Protein AF-A0A957LI59-F1 (afdb_monomer_lite)

pLDDT: mean 94.18, std 5.43, range [50.41, 98.75]

Structure (mmCIF, N/CA/C/O backbone):
data_AF-A0A957LI59-F1
#
_entry.id   AF-A0A957LI59-F1
#
loop_
_atom_site.group_PDB
_atom_site.id
_atom_site.type_symbol
_atom_site.label_atom_id
_atom_site.label_alt_id
_atom_site.label_comp_id
_atom_site.label_asym_id
_atom_site.label_entity_id
_atom_site.label_seq_id
_atom_site.pdbx_PDB_ins_code
_atom_site.Cartn_x
_atom_site.Cartn_y
_atom_site.Cartn_z
_atom_site.occupancy
_atom_site.B_iso_or_equiv
_atom_site.auth_seq_id
_atom_site.auth_comp_id
_atom_site.auth_asym_id
_atom_site.auth_atom_id
_atom_site.pdbx_PDB_model_num
ATOM 1 N N . MET A 1 1 ? 2.512 -4.611 26.381 1.00 84.75 1 MET A N 1
ATOM 2 C CA . MET A 1 1 ? 2.234 -3.376 25.621 1.00 84.75 1 MET A CA 1
ATOM 3 C C . MET A 1 1 ? 3.377 -3.164 24.643 1.00 84.75 1 MET A C 1
ATOM 5 O O . MET A 1 1 ? 4.515 -3.406 25.030 1.00 84.75 1 MET A O 1
ATOM 9 N N . MET A 1 2 ? 3.087 -2.815 23.392 1.00 93.75 2 MET A N 1
ATOM 10 C CA . MET A 1 2 ? 4.073 -2.599 22.327 1.00 93.75 2 MET A CA 1
ATOM 11 C C . MET A 1 2 ? 3.921 -1.190 21.761 1.00 93.75 2 MET A C 1
ATOM 13 O O . MET A 1 2 ? 2.800 -0.711 21.600 1.00 93.75 2 MET A O 1
ATOM 17 N N . ASN A 1 3 ? 5.035 -0.535 21.439 1.00 96.69 3 ASN A N 1
ATOM 18 C CA . ASN A 1 3 ? 4.995 0.758 20.762 1.00 96.69 3 ASN A CA 1
ATOM 19 C C . ASN A 1 3 ? 4.643 0.540 19.278 1.00 96.69 3 ASN A C 1
ATOM 21 O O . ASN A 1 3 ? 5.156 -0.399 18.663 1.00 96.69 3 ASN A O 1
ATOM 25 N N . LEU A 1 4 ? 3.787 1.392 18.703 1.00 96.75 4 LEU A N 1
ATOM 26 C CA . LEU A 1 4 ? 3.361 1.314 17.303 1.00 96.75 4 LEU A CA 1
ATOM 27 C C . LEU A 1 4 ? 4.550 1.165 16.339 1.00 96.75 4 LEU A C 1
ATOM 29 O O . LEU A 1 4 ? 4.521 0.310 15.456 1.00 96.75 4 LEU A O 1
ATOM 33 N N . GLU A 1 5 ? 5.638 1.908 16.552 1.00 95.69 5 GLU A N 1
ATOM 34 C CA . GLU A 1 5 ? 6.837 1.869 15.697 1.00 95.69 5 GLU A CA 1
ATOM 35 C C . GLU A 1 5 ? 7.579 0.518 15.707 1.00 95.69 5 GLU A C 1
ATOM 37 O O . GLU A 1 5 ? 8.410 0.246 14.839 1.00 95.69 5 GLU A O 1
ATOM 42 N N . GLN A 1 6 ? 7.293 -0.369 16.658 1.00 96.81 6 GLN A N 1
ATOM 43 C CA . GLN A 1 6 ? 7.896 -1.705 16.712 1.00 96.81 6 GLN A CA 1
ATOM 44 C C . GLN A 1 6 ? 7.110 -2.739 15.900 1.00 96.81 6 GLN A C 1
ATOM 46 O O . GLN A 1 6 ? 7.636 -3.814 15.611 1.00 96.81 6 GLN A O 1
ATOM 51 N N . ILE A 1 7 ? 5.850 -2.443 15.575 1.00 97.44 7 ILE A N 1
ATOM 52 C CA . ILE A 1 7 ? 4.900 -3.419 15.026 1.00 97.44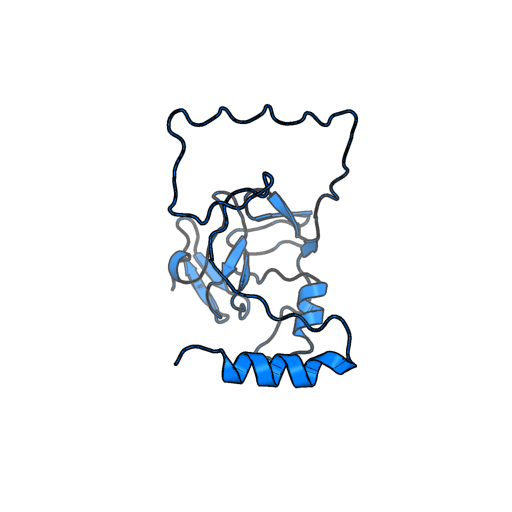 7 ILE A CA 1
ATOM 53 C C . ILE A 1 7 ? 4.188 -2.957 13.757 1.00 97.44 7 ILE A C 1
ATOM 55 O O . ILE A 1 7 ? 3.567 -3.774 13.077 1.00 97.44 7 ILE A O 1
ATOM 59 N N . GLY A 1 8 ? 4.251 -1.664 13.445 1.00 97.38 8 GLY A N 1
ATOM 60 C CA . GLY A 1 8 ? 3.553 -1.086 12.315 1.00 97.38 8 GLY A CA 1
ATOM 61 C C . GLY A 1 8 ? 4.201 0.186 11.782 1.00 97.38 8 GLY A C 1
ATOM 62 O O . GLY A 1 8 ? 5.088 0.782 12.398 1.00 97.38 8 GLY A O 1
ATOM 63 N N . ARG A 1 9 ? 3.777 0.593 10.589 1.00 97.56 9 ARG A N 1
ATOM 64 C CA . ARG A 1 9 ? 4.206 1.829 9.928 1.00 97.56 9 ARG A CA 1
ATOM 65 C C . ARG A 1 9 ? 2.988 2.652 9.550 1.00 97.56 9 ARG A C 1
ATOM 67 O O . ARG A 1 9 ? 2.101 2.154 8.863 1.00 97.56 9 ARG A O 1
ATOM 74 N N . VAL A 1 10 ? 2.983 3.907 9.980 1.00 97.25 10 VAL A N 1
ATOM 75 C CA . VAL A 1 10 ? 2.067 4.930 9.474 1.00 97.25 10 VAL A CA 1
ATOM 76 C C . VAL A 1 10 ? 2.756 5.571 8.265 1.00 97.25 10 VAL A C 1
ATOM 78 O O . VAL A 1 10 ? 3.878 6.056 8.433 1.00 97.25 10 VAL A O 1
ATOM 81 N N . PRO A 1 11 ? 2.181 5.520 7.049 1.00 95.44 11 PRO A N 1
ATOM 82 C CA . PRO A 1 11 ? 2.882 5.981 5.848 1.00 95.44 11 PRO A CA 1
ATOM 83 C C . PRO A 1 11 ? 3.230 7.473 5.870 1.00 95.44 11 PRO A C 1
ATOM 85 O O . PRO A 1 11 ? 4.296 7.867 5.395 1.00 95.44 11 PRO A O 1
ATOM 88 N N . THR A 1 12 ? 2.343 8.313 6.403 1.00 96.56 12 THR A N 1
ATOM 89 C CA . THR A 1 12 ? 2.551 9.758 6.557 1.00 96.56 12 THR A CA 1
ATOM 90 C C . THR A 1 12 ? 1.769 10.297 7.752 1.00 96.56 12 THR A C 1
ATOM 92 O O . THR A 1 12 ? 0.737 9.755 8.136 1.00 96.56 12 THR A O 1
ATOM 95 N N . THR A 1 13 ? 2.269 11.374 8.362 1.00 94.62 13 THR A N 1
ATOM 96 C CA . THR A 1 13 ? 1.569 12.083 9.440 1.00 94.62 13 THR A CA 1
ATOM 97 C C . THR A 1 13 ? 0.165 12.493 8.997 1.00 94.62 13 THR A C 1
ATOM 99 O O . THR A 1 13 ? 0.017 13.169 7.982 1.00 94.62 13 THR A O 1
ATOM 102 N N . GLY A 1 14 ? -0.844 12.119 9.783 1.00 94.62 14 GLY A N 1
ATOM 103 C CA . GLY A 1 14 ? -2.256 12.362 9.475 1.00 94.62 14 GLY A CA 1
ATOM 104 C C . GLY A 1 14 ? -2.982 11.160 8.866 1.00 94.62 14 GLY A C 1
ATOM 105 O O . GLY A 1 14 ? -4.198 11.211 8.738 1.00 94.62 14 GLY A O 1
ATOM 106 N N . ASP A 1 15 ? -2.277 10.075 8.524 1.00 97.38 15 ASP A N 1
ATOM 107 C CA . ASP A 1 15 ? -2.938 8.819 8.163 1.00 97.38 15 ASP A CA 1
ATOM 108 C C . ASP A 1 15 ? -3.534 8.140 9.408 1.00 97.38 15 ASP A C 1
ATOM 110 O O . ASP A 1 15 ? -2.879 8.028 10.444 1.00 97.38 15 ASP A O 1
ATOM 114 N N . ASN A 1 16 ? -4.752 7.616 9.272 1.00 97.62 16 ASN A N 1
ATOM 115 C CA . ASN A 1 16 ? -5.524 6.982 10.350 1.00 97.62 16 ASN A CA 1
ATOM 116 C C . ASN A 1 16 ? -5.399 5.446 10.394 1.00 97.62 16 ASN A C 1
ATOM 118 O O . ASN A 1 16 ? -5.987 4.778 11.251 1.00 97.62 16 ASN A O 1
ATOM 122 N N . CYS A 1 17 ? -4.600 4.876 9.490 1.00 97.88 17 CYS A N 1
ATOM 123 C CA . CYS A 1 17 ? -4.331 3.447 9.389 1.00 97.88 17 CYS A CA 1
ATOM 124 C C . CYS A 1 17 ? -2.820 3.174 9.411 1.00 97.88 17 CYS A C 1
ATOM 126 O O . CYS A 1 17 ? -2.044 3.827 8.713 1.00 97.88 17 CYS A O 1
ATOM 128 N N . ALA A 1 18 ? -2.401 2.143 10.143 1.00 98.06 18 ALA A N 1
ATOM 129 C CA . ALA A 1 18 ? -1.030 1.638 10.121 1.00 98.06 18 ALA A CA 1
ATOM 130 C C . ALA A 1 18 ? -0.945 0.300 9.384 1.00 98.06 18 ALA A C 1
ATOM 132 O O . ALA A 1 18 ? -1.881 -0.494 9.417 1.00 98.06 18 ALA A O 1
ATOM 133 N N . ILE A 1 19 ? 0.196 0.034 8.748 1.00 98.50 19 ILE A N 1
ATOM 134 C CA . ILE A 1 19 ? 0.523 -1.245 8.103 1.00 98.50 19 ILE A CA 1
ATOM 135 C C . ILE A 1 19 ? 1.325 -2.094 9.087 1.00 98.50 19 ILE A C 1
ATOM 137 O O . ILE A 1 19 ? 2.366 -1.643 9.561 1.00 98.50 19 ILE A O 1
ATOM 141 N N . ALA A 1 20 ? 0.883 -3.315 9.376 1.00 98.50 20 ALA A N 1
ATOM 142 C CA . ALA A 1 20 ? 1.594 -4.246 10.245 1.00 98.50 20 ALA A CA 1
ATOM 143 C C . ALA A 1 20 ? 2.898 -4.744 9.593 1.00 98.50 20 ALA A C 1
ATOM 145 O O . ALA A 1 20 ? 2.907 -5.148 8.431 1.00 98.50 20 ALA A O 1
ATOM 146 N N . THR A 1 21 ? 4.005 -4.753 10.341 1.00 98.31 21 THR A N 1
ATOM 147 C CA . THR A 1 21 ? 5.332 -5.201 9.857 1.00 98.31 21 THR A CA 1
ATOM 148 C C . THR A 1 21 ? 5.645 -6.662 10.182 1.00 98.31 21 THR A C 1
ATOM 150 O O . THR A 1 21 ? 6.763 -7.118 9.972 1.00 98.31 21 THR A O 1
ATOM 153 N N . ARG A 1 22 ? 4.694 -7.363 10.795 1.00 97.81 22 ARG A N 1
ATOM 154 C CA . ARG A 1 22 ? 4.721 -8.788 11.141 1.00 97.81 22 ARG A CA 1
ATOM 155 C C . ARG A 1 22 ? 3.295 -9.227 11.461 1.00 97.81 22 ARG A C 1
ATOM 157 O O . ARG A 1 22 ? 2.419 -8.374 11.594 1.00 97.81 22 ARG A O 1
ATOM 164 N N . ILE A 1 23 ? 3.076 -10.523 11.659 1.00 97.44 23 ILE A N 1
ATOM 165 C CA . ILE A 1 23 ? 1.806 -11.006 12.214 1.00 97.44 23 ILE A CA 1
ATOM 166 C C . ILE A 1 23 ? 1.653 -10.479 13.647 1.00 97.44 23 ILE A C 1
ATOM 168 O O . ILE A 1 23 ? 2.564 -10.613 14.469 1.00 97.44 23 ILE A O 1
ATOM 172 N N . LEU A 1 24 ? 0.508 -9.866 13.935 1.00 98.19 24 LEU A N 1
ATOM 173 C CA . LEU A 1 24 ? 0.155 -9.327 15.245 1.00 98.19 24 LEU A CA 1
ATOM 174 C C . LEU A 1 24 ? -0.987 -10.134 15.842 1.00 98.19 24 LEU A C 1
ATOM 176 O O . LEU A 1 24 ? -1.931 -10.473 15.136 1.00 98.19 24 LEU A O 1
ATOM 180 N N . THR A 1 25 ? -0.908 -10.420 17.138 1.00 97.69 25 THR A N 1
ATOM 181 C CA . THR A 1 25 ? -1.916 -11.220 17.838 1.00 97.69 25 THR A CA 1
ATOM 182 C C . THR A 1 25 ? -3.035 -10.340 18.394 1.00 97.69 25 THR A C 1
ATOM 184 O O . THR A 1 25 ? -2.768 -9.260 18.933 1.00 97.69 25 THR A O 1
ATOM 187 N N . ALA A 1 26 ? -4.276 -10.815 18.319 1.00 98.00 26 ALA A N 1
ATOM 188 C CA . ALA A 1 26 ? -5.436 -10.212 18.959 1.00 98.00 26 ALA A CA 1
ATOM 189 C C . ALA A 1 26 ? -5.170 -9.957 20.452 1.00 98.00 26 ALA A C 1
ATOM 191 O O . ALA A 1 26 ? -4.452 -10.703 21.119 1.00 98.00 26 ALA A O 1
ATOM 192 N N . GLY A 1 27 ? -5.717 -8.867 20.981 1.00 97.81 27 GLY A N 1
ATOM 193 C CA . GLY A 1 27 ? -5.507 -8.435 22.361 1.00 97.81 27 GLY A CA 1
ATOM 194 C C . GLY A 1 27 ? -4.151 -7.773 22.627 1.00 97.81 27 GLY A C 1
ATOM 195 O O . GLY A 1 27 ? -3.950 -7.251 23.723 1.00 97.81 27 GLY A O 1
ATOM 196 N N . THR A 1 28 ? -3.226 -7.729 21.658 1.00 97.88 28 THR A N 1
ATOM 197 C CA . THR A 1 28 ? -1.970 -6.980 21.821 1.00 97.88 28 THR A CA 1
ATOM 198 C C . THR A 1 28 ? -2.281 -5.511 22.096 1.00 97.88 28 THR A C 1
ATOM 200 O O . THR A 1 28 ? -2.882 -4.836 21.263 1.00 97.88 28 THR A O 1
ATOM 203 N N . ALA A 1 29 ? -1.846 -5.012 23.255 1.00 98.06 29 ALA A N 1
ATOM 204 C CA . ALA A 1 29 ? -1.945 -3.598 23.600 1.00 98.06 29 ALA A CA 1
ATOM 205 C C . ALA A 1 29 ? -0.895 -2.787 22.832 1.00 98.06 29 ALA A C 1
ATOM 207 O O . ALA A 1 29 ? 0.310 -3.010 23.009 1.00 98.06 29 ALA A O 1
ATOM 208 N N . VAL A 1 30 ? -1.360 -1.847 22.018 1.00 98.00 30 VAL A N 1
ATOM 209 C CA . VAL A 1 30 ? -0.568 -0.938 21.190 1.00 98.00 30 VAL A CA 1
ATOM 210 C C . VAL A 1 30 ? -0.608 0.456 21.792 1.00 98.00 30 VAL A C 1
ATOM 212 O O . VAL A 1 30 ? -1.672 0.968 22.136 1.00 98.00 30 VAL A O 1
ATOM 215 N N . GLN A 1 31 ? 0.562 1.071 21.902 1.00 96.94 31 GLN A N 1
ATOM 216 C CA . GLN A 1 31 ? 0.725 2.440 22.362 1.00 96.94 31 GLN A CA 1
ATOM 217 C C . GLN A 1 31 ? 1.150 3.333 21.196 1.00 96.94 31 GLN A C 1
ATOM 219 O O . GLN A 1 31 ? 2.132 3.043 20.506 1.00 96.94 31 GLN A O 1
ATOM 224 N N . THR A 1 32 ? 0.419 4.426 21.000 1.00 92.12 32 THR A N 1
ATOM 225 C CA . THR A 1 32 ? 0.813 5.558 20.154 1.00 92.12 32 THR A CA 1
ATOM 226 C C . THR A 1 32 ? 1.249 6.720 21.061 1.00 92.12 32 THR A C 1
ATOM 228 O O . THR A 1 32 ? 1.075 6.641 22.281 1.00 92.12 32 THR A O 1
ATOM 231 N N . PRO A 1 33 ? 1.805 7.819 20.522 1.00 87.69 33 PRO A N 1
ATOM 232 C CA . PRO A 1 33 ? 2.134 8.988 21.339 1.00 87.69 33 PRO A CA 1
ATOM 233 C C . PRO A 1 33 ? 0.932 9.599 22.080 1.00 87.69 33 PRO A C 1
ATOM 235 O O . PRO A 1 33 ? 1.124 10.259 23.098 1.00 87.69 33 PRO A O 1
ATOM 238 N N . THR A 1 34 ? -0.292 9.401 21.581 1.00 86.62 34 THR A N 1
ATOM 239 C CA . THR A 1 34 ? -1.504 10.078 22.073 1.00 86.62 34 THR A CA 1
ATOM 240 C C . THR A 1 34 ? -2.562 9.129 22.632 1.00 86.62 34 THR A C 1
ATOM 242 O O . THR A 1 34 ? -3.426 9.567 23.388 1.00 86.62 34 THR A O 1
ATOM 245 N N . THR A 1 35 ? -2.518 7.839 22.291 1.00 91.19 35 THR A N 1
ATOM 246 C CA . THR A 1 35 ? -3.566 6.867 22.629 1.00 91.19 35 THR A CA 1
ATOM 247 C C . THR A 1 35 ? -2.991 5.491 22.965 1.00 91.19 35 THR A C 1
ATOM 249 O O . THR A 1 35 ? -1.833 5.164 22.698 1.00 91.19 35 THR A O 1
ATOM 252 N N . THR A 1 36 ? -3.813 4.647 23.581 1.00 96.75 36 THR A N 1
ATOM 253 C CA . THR A 1 36 ? -3.529 3.221 23.766 1.00 96.75 36 THR A CA 1
ATOM 254 C C . THR A 1 36 ? -4.788 2.440 23.436 1.00 96.75 36 THR A C 1
ATOM 256 O O . THR A 1 36 ? -5.881 2.834 23.839 1.00 96.75 36 THR A O 1
ATOM 259 N N . PHE A 1 37 ? -4.636 1.345 22.699 1.00 97.88 37 PHE A N 1
ATOM 260 C CA . PHE A 1 37 ? -5.739 0.483 22.281 1.00 97.88 37 PHE A CA 1
ATOM 261 C C . PHE A 1 37 ? -5.271 -0.964 22.134 1.00 97.88 37 PHE A C 1
ATOM 263 O O . PHE A 1 37 ? -4.072 -1.239 22.102 1.00 97.88 37 PHE A O 1
ATOM 270 N N . ASN A 1 38 ? -6.215 -1.895 22.024 1.00 98.38 38 ASN A N 1
ATOM 271 C CA . ASN A 1 38 ? -5.920 -3.309 21.812 1.00 98.38 38 ASN A CA 1
ATOM 272 C C . ASN A 1 38 ? -6.308 -3.720 20.394 1.00 98.38 38 ASN A C 1
ATOM 274 O O . ASN A 1 38 ? -7.320 -3.265 19.868 1.00 98.38 38 ASN A O 1
ATOM 278 N N . LEU A 1 39 ? -5.528 -4.617 19.794 1.00 98.44 39 LEU A N 1
ATOM 279 C CA . LEU A 1 39 ? -5.885 -5.201 18.504 1.00 98.44 39 LEU A CA 1
ATOM 280 C C . LEU A 1 39 ? -7.118 -6.097 18.651 1.00 98.44 39 LEU A C 1
ATOM 282 O O . LEU A 1 39 ? -7.143 -6.988 19.497 1.00 98.44 39 LEU A O 1
ATOM 286 N N . SER A 1 40 ? -8.128 -5.875 17.815 1.00 97.50 40 SER A N 1
ATOM 287 C CA . SER A 1 40 ? -9.384 -6.645 17.846 1.00 97.50 40 SER A CA 1
ATOM 288 C C . SER A 1 40 ? -9.230 -8.081 17.333 1.00 97.50 40 SER A C 1
ATOM 290 O O . SER A 1 40 ? -9.933 -8.975 17.787 1.00 97.50 40 SER A O 1
ATOM 292 N N . HIS A 1 41 ? -8.309 -8.294 16.391 1.00 98.19 41 HIS A N 1
ATOM 293 C CA . HIS A 1 41 ? -8.090 -9.556 15.690 1.00 98.19 41 HIS A CA 1
ATOM 294 C C . HIS A 1 41 ? -6.594 -9.779 15.481 1.00 98.19 41 HIS A C 1
ATOM 296 O O . HIS A 1 41 ? -5.781 -8.861 15.643 1.00 98.19 41 HIS A O 1
ATOM 302 N N . ASN A 1 42 ? -6.238 -10.993 15.065 1.00 98.19 42 ASN A N 1
ATOM 303 C CA . ASN A 1 42 ? -4.928 -11.219 14.481 1.00 98.19 42 ASN A CA 1
ATOM 304 C C . ASN A 1 42 ? -4.825 -10.433 13.168 1.00 98.19 42 ASN A C 1
ATOM 306 O O . ASN A 1 42 ? -5.723 -10.496 12.328 1.00 98.19 42 ASN A O 1
ATOM 310 N N . ILE A 1 43 ? -3.729 -9.701 12.986 1.00 98.12 43 ILE A N 1
ATOM 311 C CA . ILE A 1 43 ? -3.479 -8.895 11.787 1.00 98.12 43 ILE A CA 1
ATOM 312 C C . ILE A 1 43 ? -2.273 -9.481 11.068 1.00 98.12 43 ILE A C 1
ATOM 314 O O . ILE A 1 43 ? -1.207 -9.647 11.659 1.00 98.12 43 ILE A O 1
ATOM 318 N N . LEU A 1 44 ? -2.452 -9.811 9.791 1.00 97.81 44 LEU A N 1
ATOM 319 C CA . LEU A 1 44 ? -1.389 -10.350 8.949 1.00 97.81 44 LEU A CA 1
ATOM 320 C C . LEU A 1 44 ? -0.323 -9.288 8.648 1.00 97.81 44 LEU A C 1
ATOM 322 O O . LEU A 1 44 ? -0.607 -8.092 8.583 1.00 97.81 44 LEU A O 1
ATOM 326 N N . GLU A 1 45 ? 0.908 -9.729 8.402 1.00 97.88 45 GLU A N 1
ATOM 327 C CA . GLU A 1 45 ? 1.961 -8.842 7.903 1.00 97.88 45 GLU A CA 1
ATOM 328 C C . GLU A 1 45 ? 1.537 -8.178 6.581 1.00 97.88 45 GLU A C 1
ATOM 330 O O . GLU A 1 45 ? 0.970 -8.823 5.700 1.00 97.88 45 GLU A O 1
ATOM 335 N N . GLY A 1 46 ? 1.788 -6.874 6.451 1.00 97.75 46 GLY A N 1
ATOM 336 C CA . GLY A 1 46 ? 1.398 -6.073 5.290 1.00 97.75 46 GLY A CA 1
ATOM 337 C C . GLY A 1 46 ? -0.069 -5.631 5.280 1.00 97.75 46 GLY A C 1
ATOM 338 O O . GLY A 1 46 ? -0.444 -4.792 4.458 1.00 97.75 46 GLY A O 1
ATOM 339 N N . HIS A 1 47 ? -0.897 -6.136 6.196 1.00 97.94 47 HIS A N 1
ATOM 340 C CA . HIS A 1 47 ? -2.280 -5.696 6.353 1.00 97.94 47 HIS A CA 1
ATOM 341 C C . HIS A 1 47 ? -2.392 -4.476 7.275 1.00 97.94 47 HIS A C 1
ATOM 343 O O . HIS A 1 47 ? -1.432 -4.093 7.945 1.00 97.94 47 HIS A O 1
ATOM 349 N N . ARG A 1 48 ? -3.562 -3.825 7.270 1.00 98.25 48 ARG A N 1
ATOM 350 C CA . ARG A 1 48 ? -3.783 -2.555 7.970 1.00 98.25 48 ARG A CA 1
ATOM 351 C C . ARG A 1 48 ? -4.664 -2.691 9.204 1.00 98.25 48 ARG A C 1
ATOM 353 O O . ARG A 1 48 ? -5.562 -3.526 9.246 1.00 98.25 48 ARG A O 1
ATOM 360 N N . PHE A 1 49 ? -4.439 -1.808 10.168 1.00 98.56 49 PHE A N 1
ATOM 361 C CA . PHE A 1 49 ? -5.307 -1.610 11.324 1.00 98.56 49 PHE A CA 1
ATOM 362 C C . PHE A 1 49 ? -5.493 -0.120 11.623 1.00 98.56 49 PHE A C 1
ATOM 364 O O . PHE A 1 49 ? -4.600 0.682 11.340 1.00 98.56 49 PHE A O 1
ATOM 371 N N . ALA A 1 50 ? -6.650 0.245 12.174 1.00 98.31 50 ALA A N 1
ATOM 372 C CA . ALA A 1 50 ? -6.938 1.619 12.581 1.00 98.31 50 ALA A CA 1
ATOM 373 C C . ALA A 1 50 ? -6.061 2.023 13.777 1.00 98.31 50 ALA A C 1
ATOM 375 O O . ALA A 1 50 ? -5.856 1.222 14.691 1.00 98.31 50 ALA A O 1
ATOM 376 N N . ILE A 1 51 ? -5.560 3.258 13.797 1.00 97.69 51 ILE A N 1
ATOM 377 C CA . ILE A 1 51 ? -4.787 3.800 14.936 1.00 97.69 51 ILE A CA 1
ATOM 378 C C . ILE A 1 51 ? -5.529 4.897 15.707 1.00 97.69 51 ILE A C 1
ATOM 380 O O . ILE A 1 51 ? -5.091 5.311 16.780 1.00 97.69 51 ILE A O 1
ATOM 384 N N . GLU A 1 52 ? -6.670 5.323 15.180 1.00 97.19 52 GLU A N 1
ATOM 385 C CA . GLU A 1 52 ? -7.586 6.302 15.753 1.00 97.19 52 GLU A CA 1
ATOM 386 C C . GLU A 1 52 ? -9.031 5.959 15.342 1.00 97.19 52 GLU A C 1
ATOM 388 O O . GLU A 1 52 ? -9.221 5.097 14.479 1.00 97.19 52 GLU A O 1
ATOM 393 N N . PRO A 1 53 ? -10.057 6.551 15.981 1.00 98.00 53 PRO A N 1
ATOM 394 C CA . PRO A 1 53 ? -11.445 6.329 15.587 1.00 98.00 53 PRO A CA 1
ATOM 395 C C . PRO A 1 53 ? -11.719 6.862 14.174 1.00 98.00 53 PRO A C 1
ATOM 397 O O . PRO A 1 53 ? -11.338 7.986 13.860 1.00 98.00 53 PRO A O 1
ATOM 400 N N . ILE A 1 54 ? -12.429 6.086 13.354 1.00 98.56 54 ILE A N 1
ATOM 401 C CA . ILE A 1 54 ? -12.856 6.479 12.002 1.00 98.56 54 ILE A CA 1
ATOM 402 C C . ILE A 1 54 ? -14.375 6.319 11.941 1.00 98.56 54 ILE A C 1
ATOM 404 O O . ILE A 1 54 ? -14.874 5.203 12.065 1.00 98.56 54 ILE A O 1
ATOM 408 N N . ALA A 1 55 ? -15.120 7.416 11.812 1.00 98.75 55 ALA A N 1
ATOM 409 C CA . ALA A 1 55 ? -16.583 7.365 11.783 1.00 98.75 55 ALA A CA 1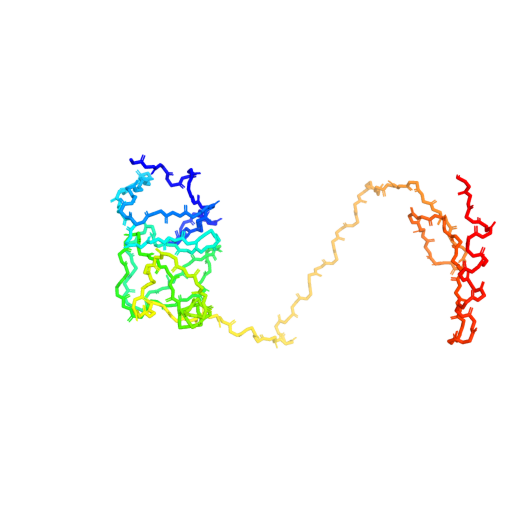
ATOM 410 C C . ALA A 1 55 ? -17.107 6.787 10.459 1.00 98.75 55 ALA A C 1
ATOM 412 O O . ALA A 1 55 ? -16.429 6.837 9.433 1.00 98.75 55 ALA A O 1
ATOM 413 N N . ALA A 1 56 ? -18.330 6.257 10.458 1.00 98.62 56 ALA A N 1
ATOM 414 C CA . ALA A 1 56 ? -18.987 5.802 9.236 1.00 98.62 56 ALA A CA 1
ATOM 415 C C . ALA A 1 56 ? -19.000 6.908 8.161 1.00 98.62 56 ALA A C 1
ATOM 417 O O . ALA A 1 56 ? -19.395 8.043 8.423 1.00 98.62 56 ALA A O 1
ATOM 418 N N . GLY A 1 57 ? -18.585 6.571 6.940 1.00 98.19 57 GLY A N 1
ATOM 419 C CA . GLY A 1 57 ? -18.472 7.513 5.826 1.00 98.19 57 GLY A CA 1
ATOM 420 C C . GLY A 1 57 ? -17.169 8.319 5.779 1.00 98.19 57 GLY A C 1
ATOM 421 O O . GLY A 1 57 ? -16.902 8.933 4.747 1.00 98.19 57 GLY A O 1
ATOM 422 N N . GLU A 1 58 ? -16.337 8.294 6.824 1.00 98.31 58 GLU A N 1
ATOM 423 C CA . GLU A 1 58 ? -15.032 8.967 6.818 1.00 98.31 58 GLU A CA 1
ATOM 424 C C . GLU A 1 58 ? -13.997 8.195 5.978 1.00 98.31 58 GLU A C 1
ATOM 426 O O . GLU A 1 58 ? -14.081 6.964 5.833 1.00 98.31 58 GLU A O 1
ATOM 431 N N . PRO A 1 59 ? -13.003 8.899 5.409 1.00 97.94 59 PRO A N 1
ATOM 432 C CA . PRO A 1 59 ? -11.977 8.277 4.596 1.00 97.94 59 PRO A CA 1
ATOM 433 C C . PRO A 1 59 ? -10.962 7.513 5.451 1.00 97.94 59 PRO A C 1
ATOM 435 O O . PRO A 1 59 ? -10.492 7.984 6.486 1.00 97.94 59 PRO A O 1
ATOM 438 N N . LEU A 1 60 ? -10.539 6.354 4.958 1.00 98.44 60 LEU A N 1
ATOM 439 C CA . LEU A 1 60 ? -9.336 5.674 5.416 1.00 98.44 60 LEU A CA 1
ATOM 440 C C . LEU A 1 60 ? -8.155 6.189 4.592 1.00 98.44 60 LEU A C 1
ATOM 442 O O . LEU A 1 60 ? -8.178 6.134 3.359 1.00 98.44 60 LEU A O 1
ATOM 446 N N . LEU A 1 61 ? -7.126 6.687 5.273 1.00 97.06 61 LEU A N 1
ATOM 447 C CA . LEU A 1 61 ? -6.028 7.432 4.665 1.00 97.06 61 LEU A CA 1
ATOM 448 C C . LEU A 1 61 ? -4.730 6.618 4.622 1.00 97.06 61 LEU A C 1
ATOM 450 O O . LEU A 1 61 ? -4.393 5.878 5.549 1.00 97.06 61 LEU A O 1
ATOM 454 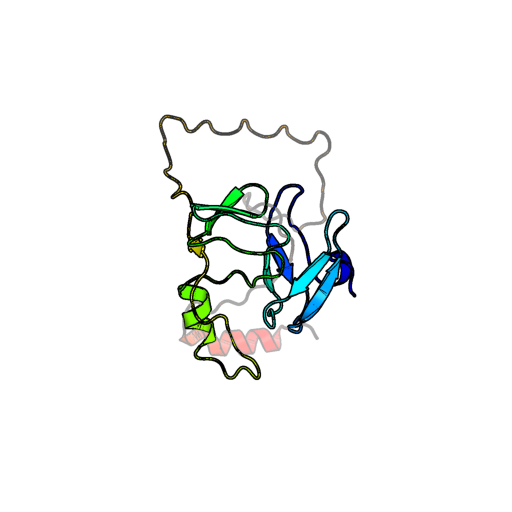N N . SER A 1 62 ? -4.001 6.756 3.515 1.00 95.19 62 SER A N 1
ATOM 455 C CA . SER A 1 62 ? -2.656 6.213 3.320 1.00 95.19 62 SER A CA 1
ATOM 456 C C . SER A 1 62 ? -1.882 7.150 2.390 1.00 95.19 62 SER A C 1
ATOM 458 O O . SER A 1 62 ? -2.340 7.435 1.284 1.00 95.19 62 SER A O 1
ATOM 460 N N . TRP A 1 63 ? -0.701 7.608 2.810 1.00 95.38 63 TRP A N 1
ATOM 461 C CA . TRP A 1 63 ? 0.058 8.675 2.135 1.00 95.38 63 TRP A CA 1
ATOM 462 C C . TRP A 1 63 ? -0.751 9.974 1.966 1.00 95.38 63 TRP A C 1
ATOM 464 O O . TRP A 1 63 ? -0.631 10.657 0.949 1.00 95.38 63 TRP A O 1
ATOM 474 N N . GLY A 1 64 ? -1.601 10.304 2.942 1.00 94.56 64 GLY A N 1
ATOM 475 C CA . GLY 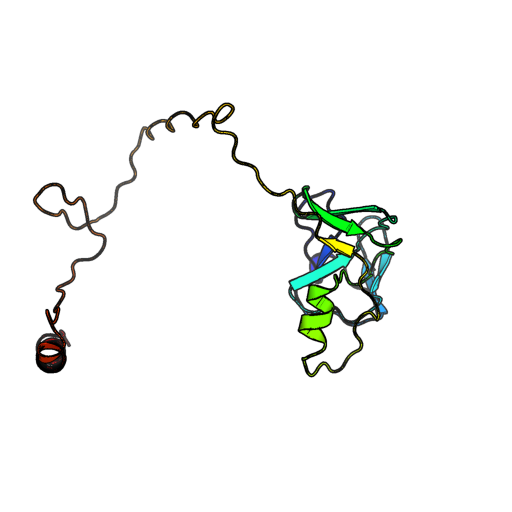A 1 64 ? -2.462 11.487 2.919 1.00 94.56 64 GLY A CA 1
ATOM 476 C C . GLY A 1 64 ? -3.590 11.433 1.884 1.00 94.56 64 GLY A C 1
ATOM 477 O O . GLY A 1 64 ? -4.231 12.452 1.636 1.00 94.56 64 GLY A O 1
ATOM 478 N N . MET A 1 65 ? -3.831 10.277 1.258 1.00 94.25 65 MET A N 1
ATOM 479 C CA . MET A 1 65 ? -4.886 10.087 0.263 1.00 94.25 65 MET A CA 1
ATOM 480 C C . MET A 1 65 ? -5.895 9.034 0.732 1.00 94.25 65 MET A C 1
ATOM 482 O O . MET A 1 65 ? -5.485 8.026 1.319 1.00 94.25 65 MET A O 1
ATOM 486 N N . PRO A 1 66 ? -7.197 9.227 0.455 1.00 95.56 66 PRO A N 1
ATOM 487 C CA . PRO A 1 66 ? -8.194 8.201 0.707 1.00 95.56 66 PRO A CA 1
ATOM 488 C C . PRO A 1 66 ? -7.924 6.987 -0.183 1.00 95.56 66 PRO A C 1
ATOM 490 O O . PRO A 1 66 ? -7.712 7.118 -1.389 1.00 95.56 66 PRO A O 1
ATOM 493 N N . PHE A 1 67 ? -7.912 5.805 0.426 1.00 95.69 67 PHE A N 1
ATOM 494 C CA . PHE A 1 67 ? -7.936 4.533 -0.305 1.00 95.69 67 PHE A CA 1
ATOM 495 C C . PHE A 1 67 ? -9.254 3.780 -0.115 1.00 95.69 67 PHE A C 1
ATOM 497 O O . PHE A 1 67 ? -9.526 2.806 -0.818 1.00 95.69 67 PHE A O 1
ATOM 504 N N . GLY A 1 68 ? -10.054 4.206 0.856 1.00 97.06 68 GLY A N 1
ATOM 505 C CA . GLY A 1 68 ? -11.294 3.563 1.235 1.00 97.06 68 GLY A CA 1
ATOM 506 C C . GLY A 1 68 ? -12.177 4.491 2.046 1.00 97.06 68 GLY A C 1
ATOM 507 O O . GLY A 1 68 ? -11.714 5.517 2.545 1.00 97.06 68 GLY A O 1
ATOM 508 N N . ARG A 1 69 ? -13.434 4.094 2.207 1.00 98.12 69 ARG A N 1
ATOM 509 C CA . ARG A 1 69 ? -14.412 4.776 3.049 1.00 98.12 69 ARG A CA 1
ATOM 510 C C . ARG A 1 69 ? -15.003 3.806 4.059 1.00 98.12 69 ARG A C 1
ATOM 512 O O . ARG A 1 69 ? -15.329 2.670 3.713 1.00 98.12 69 ARG A O 1
ATOM 519 N N . ALA A 1 70 ? -15.125 4.245 5.306 1.00 98.69 70 ALA A N 1
ATOM 520 C CA . ALA A 1 70 ? -15.647 3.416 6.380 1.00 98.69 70 ALA A CA 1
ATOM 521 C C . ALA A 1 70 ? -17.138 3.104 6.159 1.00 98.69 70 ALA A C 1
ATOM 523 O O . ALA A 1 70 ? -17.943 4.004 5.922 1.00 98.69 70 ALA A O 1
ATOM 524 N N . LEU A 1 71 ? -17.519 1.829 6.262 1.00 98.62 71 LEU A N 1
ATOM 525 C CA . LEU A 1 71 ? -18.916 1.378 6.148 1.00 98.62 71 LEU A CA 1
ATOM 526 C C . LEU A 1 71 ? -19.688 1.522 7.468 1.00 98.62 71 LEU A C 1
ATOM 528 O O . LEU A 1 71 ? -20.916 1.539 7.489 1.00 98.62 71 LEU A O 1
ATOM 532 N N . ARG A 1 72 ? -18.952 1.601 8.575 1.00 98.44 72 ARG A N 1
ATOM 533 C CA . ARG A 1 72 ? -19.433 1.810 9.941 1.00 98.44 72 ARG A CA 1
ATOM 534 C C . ARG A 1 72 ? -18.338 2.499 10.744 1.00 98.44 72 ARG A C 1
ATOM 536 O O . ARG A 1 72 ? -17.210 2.578 10.270 1.00 98.44 72 ARG A O 1
ATOM 543 N N . ASP A 1 73 ? -18.640 2.895 11.972 1.00 98.62 73 ASP A N 1
ATOM 544 C CA . ASP A 1 73 ? -17.608 3.347 12.902 1.00 98.62 73 ASP A CA 1
ATOM 545 C C . ASP A 1 73 ? -16.557 2.244 13.112 1.00 98.62 73 ASP A C 1
ATOM 547 O O . ASP A 1 73 ? -16.901 1.076 13.328 1.00 98.62 73 ASP A O 1
ATOM 551 N N . ILE A 1 74 ? -15.281 2.620 13.029 1.00 98.75 74 ILE A N 1
ATOM 552 C CA . ILE A 1 74 ? -14.109 1.760 13.198 1.00 98.75 74 ILE A CA 1
ATOM 553 C C . ILE A 1 74 ? -13.335 2.250 14.421 1.00 98.75 74 ILE A C 1
ATOM 555 O O . ILE A 1 74 ? -12.875 3.393 14.468 1.00 98.75 74 ILE A O 1
ATOM 559 N N . ALA A 1 75 ? -13.182 1.384 15.418 1.00 98.31 75 ALA A N 1
ATOM 560 C CA . ALA A 1 75 ? -12.400 1.686 16.609 1.00 98.31 75 ALA A CA 1
ATOM 561 C C . ALA A 1 75 ? -10.884 1.505 16.367 1.00 98.31 75 ALA A C 1
ATOM 563 O O . ALA A 1 75 ? -10.474 0.682 15.541 1.00 98.31 75 ALA A O 1
ATOM 564 N N . PRO A 1 76 ? -10.018 2.206 17.124 1.00 98.31 76 PRO A N 1
ATOM 565 C CA . PRO A 1 76 ? -8.580 1.947 17.102 1.00 98.31 76 PRO A CA 1
ATOM 566 C C . PRO A 1 76 ? -8.263 0.470 17.395 1.00 98.31 76 PRO A C 1
ATOM 568 O O . PRO A 1 76 ? -8.827 -0.125 18.312 1.00 98.31 76 PRO A O 1
ATOM 571 N N . GLY A 1 77 ? -7.343 -0.120 16.633 1.00 98.25 77 GLY A N 1
ATOM 572 C CA . GLY A 1 77 ? -6.969 -1.536 16.721 1.00 98.25 77 GLY A CA 1
ATOM 573 C C . GLY A 1 77 ? -7.859 -2.483 15.915 1.00 98.25 77 GLY A C 1
ATOM 574 O O . GLY A 1 77 ? -7.613 -3.696 15.889 1.00 98.25 77 GLY A O 1
ATOM 575 N N . GLU A 1 78 ? -8.881 -1.968 15.234 1.00 98.62 78 GLU A N 1
ATOM 576 C CA . GLU A 1 78 ? -9.650 -2.765 14.288 1.00 98.62 78 GLU A CA 1
ATOM 577 C C . GLU A 1 78 ? -8.845 -3.121 13.040 1.00 98.62 78 GLU A C 1
ATOM 579 O O . GLU A 1 78 ? -8.150 -2.285 12.464 1.00 98.62 78 GLU A O 1
ATOM 584 N N . TYR A 1 79 ? -8.955 -4.382 12.620 1.00 98.56 79 TYR A N 1
ATOM 585 C CA . TYR A 1 79 ? -8.368 -4.868 11.377 1.00 98.56 79 TYR A CA 1
ATOM 586 C C . TYR A 1 79 ? -9.161 -4.290 10.196 1.00 98.56 79 TYR A C 1
ATOM 588 O O . TYR A 1 79 ? -10.357 -4.534 10.058 1.00 98.56 79 TYR A O 1
ATOM 596 N N . ILE A 1 80 ? -8.493 -3.508 9.351 1.00 98.44 80 ILE A N 1
ATOM 597 C CA . ILE A 1 80 ? -9.062 -2.896 8.151 1.00 98.44 80 ILE A CA 1
ATOM 598 C C . ILE A 1 80 ? -9.212 -3.945 7.042 1.00 98.44 80 ILE A C 1
ATOM 600 O O . ILE A 1 80 ? -8.223 -4.397 6.456 1.00 98.44 80 ILE A O 1
ATOM 604 N N . CYS A 1 81 ? -10.460 -4.305 6.742 1.00 97.81 81 CYS A N 1
ATOM 605 C CA . CYS A 1 81 ? -10.830 -5.345 5.786 1.00 97.81 81 CYS A CA 1
ATOM 606 C C . CYS A 1 81 ? -12.009 -4.893 4.916 1.00 97.81 81 CYS A C 1
ATOM 608 O O . CYS A 1 81 ? -13.076 -4.560 5.429 1.00 97.81 81 CYS A O 1
ATOM 610 N N . ASN A 1 82 ? -11.835 -4.946 3.595 1.00 97.62 82 ASN A N 1
ATOM 611 C CA . ASN A 1 82 ? -12.932 -4.825 2.638 1.00 97.62 82 ASN A CA 1
ATOM 612 C C . ASN A 1 82 ? -13.398 -6.219 2.197 1.00 97.62 82 ASN A C 1
ATOM 614 O O . ASN A 1 82 ? -12.790 -7.239 2.537 1.00 97.62 82 ASN A O 1
ATOM 618 N N . GLU A 1 83 ? -14.467 -6.266 1.406 1.00 97.56 83 GLU A N 1
ATOM 619 C CA . GLU A 1 83 ? -15.056 -7.520 0.929 1.00 97.56 83 GLU A CA 1
ATOM 620 C C . GLU A 1 83 ? -14.041 -8.384 0.162 1.00 97.56 83 GLU A C 1
ATOM 622 O O . GLU A 1 83 ? -13.915 -9.585 0.404 1.00 97.56 83 GLU A O 1
ATOM 627 N N . ARG A 1 84 ? -13.239 -7.765 -0.715 1.00 96.06 84 ARG A N 1
ATOM 628 C CA . ARG A 1 84 ? -12.219 -8.465 -1.507 1.00 96.06 84 ARG A CA 1
ATOM 629 C C . ARG A 1 84 ? -11.159 -9.128 -0.625 1.00 96.06 84 ARG A C 1
ATOM 631 O O . ARG A 1 84 ? -10.753 -10.251 -0.915 1.00 96.06 84 ARG A O 1
ATOM 638 N N . VAL A 1 85 ? -10.699 -8.443 0.422 1.00 96.62 85 VAL A N 1
ATOM 639 C CA . VAL A 1 85 ? -9.719 -8.985 1.374 1.00 96.62 85 VAL A CA 1
ATOM 640 C C . VAL A 1 85 ? -10.308 -10.183 2.109 1.00 96.62 85 VAL A C 1
ATOM 642 O O . VAL A 1 85 ? -9.670 -11.233 2.137 1.00 96.62 85 VAL A O 1
ATOM 645 N N . LEU A 1 86 ? -11.525 -10.068 2.647 1.00 97.00 86 LEU A N 1
ATOM 646 C CA . LEU A 1 86 ? -12.163 -11.173 3.368 1.00 97.00 86 LEU A CA 1
ATOM 647 C C . LEU A 1 86 ? -12.391 -12.391 2.464 1.00 97.00 86 LEU A C 1
ATOM 649 O O . LEU A 1 86 ? -12.042 -13.503 2.853 1.00 97.00 86 LEU A O 1
ATOM 653 N N . ASN A 1 87 ? -12.862 -12.188 1.231 1.00 96.31 87 ASN A N 1
ATOM 654 C CA . ASN A 1 87 ? -13.044 -13.266 0.254 1.00 96.31 87 ASN A CA 1
ATOM 655 C C . ASN A 1 87 ? -11.720 -13.946 -0.134 1.00 96.31 87 ASN A C 1
ATOM 657 O O . ASN A 1 87 ? -11.661 -15.164 -0.283 1.00 96.31 87 ASN A O 1
ATOM 661 N N . ALA A 1 88 ? -10.636 -13.181 -0.292 1.00 95.75 88 ALA A N 1
ATOM 662 C CA . ALA A 1 88 ? -9.327 -13.741 -0.629 1.00 95.75 88 ALA A CA 1
ATOM 663 C C . ALA A 1 88 ? -8.692 -14.523 0.536 1.00 95.75 88 ALA A C 1
ATOM 665 O O . ALA A 1 88 ? -7.905 -15.447 0.304 1.00 95.75 88 ALA A O 1
ATOM 666 N N . LEU A 1 89 ? -8.995 -14.139 1.779 1.00 95.38 89 LEU A N 1
ATOM 667 C CA . LEU A 1 89 ? -8.480 -14.797 2.977 1.00 95.38 89 LEU A CA 1
ATOM 668 C C . LEU A 1 89 ? -9.338 -15.988 3.425 1.00 95.38 89 LEU A C 1
ATOM 670 O O . LEU A 1 89 ? -8.777 -16.930 3.977 1.00 95.38 89 LEU A O 1
ATOM 674 N N . SER A 1 90 ? -10.647 -16.004 3.148 1.00 91.69 90 SER A N 1
ATOM 675 C CA . SER A 1 90 ? -11.542 -17.109 3.534 1.00 91.69 90 SER A CA 1
ATOM 676 C C . SER A 1 90 ? -11.180 -18.447 2.878 1.00 91.69 90 SER A C 1
ATOM 678 O O . SER A 1 90 ? -11.426 -19.504 3.450 1.00 91.69 90 SER A O 1
ATOM 680 N N . GLY A 1 91 ? -10.534 -18.417 1.708 1.00 90.75 91 GLY A N 1
ATOM 681 C CA . GLY A 1 91 ? -10.009 -19.607 1.032 1.00 90.75 91 GLY A CA 1
ATOM 682 C C . GLY A 1 91 ? -8.672 -20.132 1.575 1.00 90.75 91 GLY A C 1
ATOM 683 O O . GLY A 1 91 ? -8.119 -21.068 0.998 1.00 90.75 91 GLY A O 1
ATOM 684 N N . ARG A 1 92 ? -8.105 -19.527 2.628 1.00 91.81 92 ARG A N 1
ATOM 685 C CA . ARG A 1 92 ? -6.803 -19.910 3.197 1.00 91.81 92 ARG A CA 1
ATOM 686 C C . ARG A 1 92 ? -6.975 -20.649 4.521 1.00 91.81 92 ARG A C 1
ATOM 688 O O . ARG A 1 92 ? -7.854 -20.331 5.311 1.00 91.81 92 ARG A O 1
ATOM 695 N N . ALA A 1 93 ? -6.080 -21.598 4.791 1.00 91.50 93 ALA A N 1
ATOM 696 C CA . ALA A 1 93 ? -5.985 -22.237 6.099 1.00 91.50 93 ALA A CA 1
ATOM 697 C C . ALA A 1 93 ? -5.295 -21.281 7.087 1.00 91.50 93 ALA A C 1
ATOM 699 O O . ALA A 1 93 ? -4.067 -21.216 7.134 1.00 91.50 93 ALA A O 1
ATOM 700 N N . LEU A 1 94 ? -6.093 -20.508 7.822 1.00 93.12 94 LEU A N 1
ATOM 701 C CA . LEU A 1 94 ? -5.640 -19.645 8.912 1.00 93.12 94 LEU A CA 1
ATOM 702 C C . LEU A 1 94 ? -5.986 -20.299 10.252 1.00 93.12 94 LEU A C 1
ATOM 704 O O . LEU A 1 94 ? -7.044 -20.904 10.403 1.00 93.12 94 LEU A O 1
ATOM 708 N N . ASP A 1 95 ? -5.096 -20.164 11.227 1.00 93.88 95 ASP A N 1
ATOM 709 C CA . ASP A 1 95 ? -5.245 -20.661 12.599 1.00 93.88 95 ASP A CA 1
ATOM 710 C C . ASP A 1 95 ? -5.943 -19.649 13.526 1.00 93.88 95 ASP A C 1
ATOM 712 O O . ASP A 1 95 ? -5.905 -19.778 14.749 1.00 93.88 95 ASP A O 1
ATOM 716 N N . PHE A 1 96 ? -6.587 -18.632 12.950 1.00 93.69 96 PHE A N 1
ATOM 717 C CA . PHE A 1 96 ? -7.275 -17.573 13.677 1.00 93.69 96 PHE A CA 1
ATOM 718 C C . PHE A 1 96 ? -8.476 -17.014 12.920 1.00 93.69 96 PHE A C 1
ATOM 720 O O . PHE A 1 96 ? -8.605 -17.160 11.704 1.00 93.69 96 PHE A O 1
ATOM 727 N N . GLU A 1 97 ? -9.337 -16.324 13.663 1.00 93.31 97 GLU A N 1
ATOM 728 C CA . GLU A 1 97 ? -10.569 -15.741 13.146 1.00 93.31 97 GLU A CA 1
ATOM 729 C C . GLU A 1 97 ? -10.320 -14.427 12.394 1.00 93.31 97 GLU A C 1
ATOM 731 O O . GLU A 1 97 ? -9.554 -13.558 12.825 1.00 93.31 97 GLU A O 1
ATOM 736 N N . LEU A 1 98 ? -11.002 -14.283 11.258 1.00 94.69 98 LEU A N 1
ATOM 737 C CA . LEU A 1 98 ? -11.076 -13.042 10.494 1.00 94.69 98 LEU A CA 1
ATOM 738 C C . LEU A 1 98 ? -12.281 -12.208 10.952 1.00 94.69 98 LEU A C 1
ATOM 740 O O . LEU A 1 98 ? -13.258 -12.778 11.440 1.00 94.69 98 LEU A O 1
ATOM 744 N N . PRO A 1 99 ? -12.269 -10.882 10.723 1.00 96.00 99 PRO A N 1
ATOM 745 C CA . PRO A 1 99 ? -13.463 -10.065 10.896 1.00 96.00 99 PRO A CA 1
ATOM 746 C C . PRO A 1 99 ? -14.659 -10.640 10.123 1.00 96.00 99 PRO A C 1
ATOM 748 O O . PRO A 1 99 ? -14.546 -10.965 8.942 1.00 96.00 99 PRO A O 1
ATOM 751 N N . ALA A 1 100 ? -15.814 -10.736 10.786 1.00 94.38 100 ALA A N 1
ATOM 752 C CA . ALA A 1 100 ? -17.015 -11.363 10.223 1.00 94.38 100 ALA A CA 1
ATOM 753 C C . ALA A 1 100 ? -17.646 -10.581 9.055 1.00 94.38 100 ALA A C 1
ATOM 755 O O . ALA A 1 100 ? -18.393 -11.149 8.262 1.00 94.38 100 ALA A O 1
ATOM 756 N N . ALA A 1 101 ? -17.373 -9.279 8.961 1.00 96.81 101 ALA A N 1
ATOM 757 C CA . ALA A 1 101 ? -17.914 -8.392 7.939 1.00 96.81 101 ALA A CA 1
ATOM 758 C C . ALA A 1 101 ? -16.867 -7.344 7.531 1.00 96.81 101 ALA A C 1
ATOM 760 O O . ALA A 1 101 ? -16.018 -6.982 8.356 1.00 96.81 101 ALA A O 1
ATOM 761 N N . PRO A 1 102 ? -16.918 -6.836 6.285 1.00 98.12 102 PRO A N 1
ATOM 762 C CA . PRO A 1 102 ? -16.056 -5.740 5.869 1.00 98.12 102 PRO A CA 1
ATOM 763 C C . PRO A 1 102 ? -16.386 -4.468 6.658 1.00 98.12 102 PRO A C 1
ATOM 765 O O . PRO A 1 102 ? -17.543 -4.212 6.989 1.00 98.12 102 PRO A O 1
ATOM 768 N N . ASN A 1 103 ? -15.370 -3.660 6.957 1.00 98.31 103 ASN A N 1
ATOM 769 C CA . ASN A 1 103 ? -15.529 -2.375 7.646 1.00 98.31 103 ASN A CA 1
ATOM 770 C C . ASN A 1 103 ? -15.235 -1.163 6.755 1.00 98.31 103 ASN A C 1
ATOM 772 O O . ASN A 1 103 ? -15.523 -0.040 7.162 1.00 98.31 103 ASN A O 1
ATOM 776 N N . PHE A 1 104 ? -14.742 -1.375 5.534 1.00 98.44 104 PHE A N 1
ATOM 777 C CA . PHE A 1 104 ? -14.576 -0.318 4.542 1.00 98.44 104 PHE A CA 1
ATOM 778 C C . PHE A 1 104 ? -14.862 -0.815 3.119 1.00 98.44 104 PHE A C 1
ATOM 780 O O . PHE A 1 104 ? -14.790 -2.014 2.836 1.00 98.44 104 PHE A O 1
ATOM 787 N N . GLU A 1 105 ? -15.149 0.125 2.224 1.00 97.81 105 GLU A N 1
ATOM 788 C CA . GLU A 1 105 ? -15.221 -0.077 0.774 1.00 97.81 105 GLU A CA 1
ATOM 789 C C . GLU A 1 105 ? -14.135 0.733 0.057 1.00 97.81 105 GLU A C 1
ATOM 791 O O . GLU A 1 105 ? -13.669 1.744 0.582 1.00 97.81 105 GLU A O 1
ATOM 796 N N . ASP A 1 106 ? -13.710 0.284 -1.127 1.00 95.44 106 ASP A N 1
ATOM 797 C CA . ASP A 1 106 ? -12.682 0.979 -1.909 1.00 95.44 106 ASP A CA 1
ATOM 798 C C . ASP A 1 106 ? -13.208 2.351 -2.368 1.00 95.44 106 ASP A C 1
ATOM 800 O O . ASP A 1 106 ? -14.240 2.443 -3.030 1.00 95.44 106 ASP A O 1
ATOM 804 N N . ASP A 1 107 ? -12.466 3.412 -2.052 1.00 91.31 107 ASP A N 1
ATOM 805 C CA . ASP A 1 107 ? -12.761 4.791 -2.456 1.00 91.31 107 ASP A CA 1
ATOM 806 C C . ASP A 1 107 ? -11.532 5.343 -3.174 1.00 91.31 107 ASP A C 1
ATOM 808 O O . ASP A 1 107 ? -10.728 6.111 -2.643 1.00 91.31 107 ASP A O 1
ATOM 812 N N . LEU A 1 108 ? -11.319 4.813 -4.378 1.00 85.56 108 LEU A N 1
ATOM 813 C CA . LEU A 1 108 ? -10.215 5.189 -5.245 1.00 85.56 108 LEU A CA 1
ATOM 814 C C . LEU A 1 108 ? -10.764 6.064 -6.362 1.00 85.56 108 LEU A C 1
ATOM 816 O O . LEU A 1 108 ? -11.527 5.602 -7.213 1.00 85.56 108 LEU A O 1
ATOM 820 N N . ALA A 1 109 ? -10.340 7.326 -6.381 1.00 80.50 109 ALA A N 1
ATOM 821 C CA . ALA A 1 109 ? -10.673 8.232 -7.466 1.00 80.50 109 ALA A CA 1
ATOM 822 C C . ALA A 1 109 ? -10.219 7.626 -8.804 1.00 80.50 109 ALA A C 1
ATOM 824 O O . ALA A 1 109 ? -9.029 7.395 -9.036 1.00 80.50 109 ALA A O 1
ATOM 825 N N . VAL A 1 110 ? -11.175 7.374 -9.701 1.00 82.75 110 VAL A N 1
ATOM 826 C CA . VAL A 1 110 ? -10.862 6.942 -11.063 1.00 82.75 110 VAL A CA 1
ATOM 827 C C . VAL A 1 110 ? -10.182 8.109 -11.761 1.00 82.75 110 VAL A C 1
ATOM 829 O O . VAL A 1 110 ? -10.807 9.133 -12.038 1.00 82.75 110 VAL A O 1
ATOM 832 N N . TYR A 1 111 ? -8.889 7.963 -12.035 1.00 84.56 111 TYR A N 1
ATOM 833 C CA . TYR A 1 111 ? -8.152 8.977 -12.767 1.00 84.56 111 TYR A CA 1
ATOM 834 C C . TYR A 1 111 ? -8.749 9.157 -14.167 1.00 84.56 111 TYR A C 1
ATOM 836 O O . TYR A 1 111 ? -8.776 8.220 -14.968 1.00 84.56 111 TYR A O 1
ATOM 844 N N . GLN A 1 112 ? -9.198 10.374 -14.470 1.00 89.00 112 GLN A N 1
ATOM 845 C CA . GLN A 1 112 ? -9.630 10.766 -15.805 1.00 89.00 112 GLN A CA 1
ATOM 846 C C . GLN A 1 112 ? -8.586 11.703 -16.400 1.00 89.00 112 GLN A C 1
ATOM 848 O O . GLN A 1 112 ? -8.373 12.815 -15.918 1.00 89.00 112 GLN A O 1
ATOM 853 N N . PHE A 1 113 ? -7.911 11.235 -17.448 1.00 91.56 113 PHE A N 1
ATOM 854 C CA . PHE A 1 113 ? -6.948 12.054 -18.167 1.00 91.56 113 PHE A CA 1
ATOM 855 C C . PHE A 1 113 ? -7.680 13.117 -18.990 1.00 91.56 113 PHE A C 1
ATOM 857 O O . PHE A 1 113 ? -8.336 12.795 -19.981 1.00 91.56 113 PHE A O 1
ATOM 864 N N . ASP A 1 114 ? -7.516 14.384 -18.618 1.00 93.38 114 ASP A N 1
ATOM 865 C CA . ASP A 1 114 ? -7.987 15.510 -19.414 1.00 93.38 114 ASP A CA 1
ATOM 866 C C . ASP A 1 114 ? -6.835 16.120 -20.224 1.00 93.38 114 ASP A C 1
ATOM 868 O O . ASP A 1 114 ? -5.930 16.789 -19.718 1.00 93.38 114 ASP A O 1
ATOM 872 N N . ARG A 1 115 ? -6.893 15.894 -21.538 1.00 93.19 115 ARG A N 1
ATOM 873 C CA . ARG A 1 115 ? -5.899 16.395 -22.487 1.00 93.19 115 ARG A CA 1
ATOM 874 C C . ARG A 1 115 ? -5.894 17.922 -22.592 1.00 93.19 115 ARG A C 1
ATOM 876 O O . ARG A 1 115 ? -4.863 18.476 -22.960 1.00 93.19 115 ARG A O 1
ATOM 883 N N . GLN A 1 116 ? -7.015 18.593 -22.317 1.00 95.38 116 GLN A N 1
ATOM 884 C CA . GLN A 1 116 ? -7.124 20.051 -22.422 1.00 95.38 116 GLN A CA 1
ATOM 885 C C . GLN A 1 116 ? -6.427 20.756 -21.254 1.00 95.38 116 GLN A C 1
ATOM 887 O O . GLN A 1 116 ? -5.869 21.837 -21.434 1.00 95.38 116 GLN A O 1
ATOM 892 N N . THR A 1 117 ? -6.420 20.136 -20.073 1.00 93.25 117 THR A N 1
ATOM 893 C CA . THR 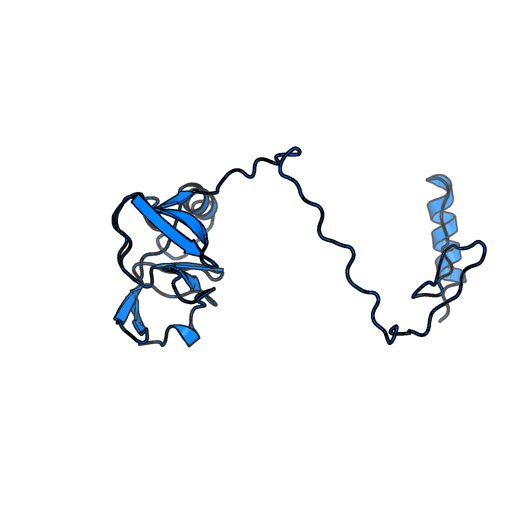A 1 117 ? -5.748 20.664 -18.875 1.00 93.25 117 THR A CA 1
ATOM 894 C C . THR A 1 117 ? -4.341 20.109 -18.671 1.00 93.25 117 THR A C 1
ATOM 896 O O . THR A 1 117 ? -3.588 20.650 -17.856 1.00 93.25 117 THR A O 1
ATOM 899 N N . PHE A 1 118 ? -3.940 19.083 -19.430 1.00 94.50 118 PHE A N 1
ATOM 900 C CA . PHE A 1 118 ? -2.585 18.547 -19.387 1.00 94.50 118 PHE A CA 1
ATOM 901 C C . PHE A 1 118 ? -1.543 19.617 -19.736 1.00 94.50 118 PHE A C 1
ATOM 903 O O . PHE A 1 118 ? -1.467 20.117 -20.859 1.00 94.50 118 PHE A O 1
ATOM 910 N N . LYS A 1 119 ? -0.681 19.922 -18.765 1.00 92.75 119 LYS A N 1
ATOM 911 C CA . LYS A 1 119 ? 0.489 20.782 -18.941 1.00 92.75 119 LYS A CA 1
ATOM 912 C C . LYS A 1 119 ? 1.736 19.913 -18.799 1.00 92.75 119 LYS A C 1
ATOM 914 O O . LYS A 1 119 ? 2.023 19.482 -17.681 1.00 92.75 119 LYS A O 1
ATOM 919 N N . PRO A 1 120 ? 2.466 19.619 -19.890 1.00 91.56 120 PRO A N 1
ATOM 920 C CA . PRO A 1 120 ? 3.712 18.879 -19.775 1.00 91.56 120 PRO A CA 1
ATOM 921 C C . PRO A 1 120 ? 4.674 19.653 -18.874 1.00 91.56 120 PRO A C 1
ATOM 923 O O . PRO A 1 120 ? 4.794 20.876 -18.982 1.00 91.56 120 PRO A O 1
ATOM 926 N N . ALA A 1 121 ? 5.355 18.937 -17.980 1.00 92.19 121 ALA A N 1
ATOM 927 C CA . ALA A 1 121 ? 6.405 19.538 -17.176 1.00 92.19 121 ALA A CA 1
ATOM 928 C C . ALA A 1 121 ? 7.489 20.117 -18.104 1.00 92.19 121 ALA A C 1
ATOM 930 O O . ALA A 1 121 ? 7.804 19.499 -19.130 1.00 92.19 121 ALA A O 1
ATOM 931 N N . PRO A 1 122 ? 8.067 21.287 -17.773 1.00 91.69 122 PRO A N 1
ATOM 932 C CA . PRO A 1 122 ? 9.197 21.797 -18.528 1.00 91.69 122 PRO A CA 1
ATOM 933 C C . PRO A 1 122 ? 10.338 20.768 -18.490 1.00 91.69 122 PRO A C 1
ATOM 935 O O . PRO A 1 122 ? 10.503 20.079 -17.476 1.00 91.69 122 PRO A O 1
ATOM 938 N N . PRO A 1 123 ? 11.137 20.652 -19.566 1.00 90.50 123 PRO A N 1
ATOM 939 C CA . PRO A 1 123 ? 12.333 19.828 -19.544 1.00 90.50 123 PRO A CA 1
ATOM 940 C C . PRO A 1 123 ? 13.187 20.182 -18.328 1.00 90.50 123 PRO A C 1
ATOM 942 O O . PRO A 1 123 ? 13.456 21.358 -18.070 1.00 90.50 123 PRO A O 1
ATOM 945 N N . LEU A 1 124 ? 13.600 19.164 -17.573 1.00 90.38 124 LEU A N 1
ATOM 946 C CA . LEU A 1 124 ? 14.511 19.373 -16.456 1.00 90.38 124 LEU A CA 1
ATOM 947 C C . LEU A 1 124 ? 15.807 20.013 -16.976 1.00 90.38 124 LEU A C 1
ATOM 949 O O . LEU A 1 124 ? 16.285 19.624 -18.049 1.00 90.38 124 LEU A O 1
ATOM 953 N N . PRO A 1 125 ? 16.386 20.978 -16.240 1.00 87.31 125 PRO A N 1
ATOM 954 C CA . PRO A 1 125 ? 17.643 21.583 -16.640 1.00 87.31 125 PRO A CA 1
ATOM 955 C C . PRO A 1 125 ? 18.706 20.497 -16.772 1.00 87.31 125 PRO A C 1
ATOM 957 O O . PRO A 1 125 ? 18.800 19.585 -15.942 1.00 87.31 125 PRO A O 1
ATOM 960 N N . GLN A 1 126 ? 19.517 20.595 -17.825 1.00 85.56 126 GLN A N 1
ATOM 961 C CA . GLN A 1 126 ? 20.682 19.733 -17.939 1.00 85.56 126 GLN A CA 1
ATOM 962 C C . GLN A 1 126 ? 21.574 19.975 -16.727 1.00 85.56 126 GLN A C 1
ATOM 964 O O . GLN A 1 126 ? 21.842 21.115 -16.342 1.00 85.56 126 GLN A O 1
ATOM 969 N N . ARG A 1 127 ? 22.012 18.885 -16.101 1.00 84.81 127 ARG A N 1
ATOM 970 C CA . ARG A 1 127 ? 22.957 18.979 -14.996 1.00 84.81 127 ARG A CA 1
ATOM 971 C C . ARG A 1 127 ? 24.242 19.634 -15.525 1.00 84.81 127 ARG A C 1
ATOM 973 O O . ARG A 1 127 ? 24.740 19.156 -16.543 1.00 84.81 127 ARG A O 1
ATOM 980 N N . PRO A 1 128 ? 24.785 20.664 -14.850 1.00 86.06 128 PRO A N 1
ATOM 981 C CA . PRO A 1 128 ? 26.006 21.333 -15.304 1.00 86.06 128 PRO A CA 1
ATOM 982 C C . PRO A 1 128 ? 27.185 20.357 -15.382 1.00 86.06 128 PRO A C 1
ATOM 984 O O . PRO A 1 128 ? 27.957 20.407 -16.332 1.00 86.06 128 PRO A O 1
ATOM 987 N N . ASP A 1 129 ? 27.240 19.401 -14.449 1.00 89.94 129 ASP A N 1
ATOM 988 C CA . ASP A 1 129 ? 28.229 18.325 -14.441 1.00 89.94 129 ASP A CA 1
ATOM 989 C C . ASP A 1 129 ? 27.586 16.984 -14.833 1.00 89.94 129 ASP A C 1
ATOM 991 O O . ASP A 1 129 ? 26.971 16.308 -13.979 1.00 89.94 129 ASP A O 1
ATOM 995 N N . PRO A 1 130 ? 27.691 16.565 -16.108 1.00 86.69 130 PRO A N 1
ATOM 996 C CA . PRO A 1 130 ? 27.208 15.261 -16.530 1.00 86.69 130 PRO A CA 1
ATOM 997 C C . PRO A 1 130 ? 27.965 14.164 -15.775 1.00 86.69 130 PRO A C 1
ATOM 999 O O . PRO A 1 130 ? 29.194 14.151 -15.715 1.00 86.69 130 PRO A O 1
ATOM 1002 N N . ARG A 1 131 ? 27.227 13.219 -15.181 1.00 90.19 131 ARG A N 1
ATOM 1003 C CA . ARG A 1 131 ? 27.853 12.014 -14.624 1.00 90.19 131 ARG A CA 1
ATOM 1004 C C . ARG A 1 131 ? 28.297 11.130 -15.779 1.00 90.19 131 ARG A C 1
ATOM 1006 O O . ARG A 1 131 ? 27.522 10.891 -16.703 1.00 90.19 131 ARG A O 1
ATOM 1013 N N . THR A 1 132 ? 29.518 10.628 -15.701 1.00 91.19 132 THR A N 1
ATOM 1014 C CA . THR A 1 132 ? 30.065 9.678 -16.667 1.00 91.19 132 THR A CA 1
ATOM 1015 C C . THR A 1 132 ? 30.091 8.276 -16.067 1.00 91.19 132 THR A C 1
ATOM 1017 O O . THR A 1 132 ? 30.018 8.092 -14.850 1.00 91.19 132 THR A O 1
ATOM 1020 N N . PHE A 1 133 ? 30.170 7.270 -16.931 1.00 95.06 133 PHE A N 1
ATOM 1021 C CA . PHE A 1 133 ? 30.435 5.890 -16.543 1.00 95.06 133 PHE A CA 1
ATOM 1022 C C . PHE A 1 133 ? 31.325 5.237 -17.603 1.00 95.06 133 PHE A C 1
ATOM 1024 O O . PHE A 1 133 ? 31.317 5.649 -18.765 1.00 95.06 133 PHE A O 1
ATOM 1031 N N . MET A 1 134 ? 32.088 4.216 -17.211 1.00 96.50 134 MET A N 1
ATOM 1032 C CA . MET A 1 134 ? 32.873 3.418 -18.153 1.00 96.50 134 MET A CA 1
ATOM 1033 C C . MET A 1 134 ? 31.933 2.508 -18.941 1.00 96.50 134 MET A C 1
ATOM 1035 O O . MET A 1 134 ? 31.354 1.578 -18.382 1.00 96.50 134 MET A O 1
ATOM 1039 N N . GLY A 1 135 ? 31.764 2.786 -20.230 1.00 96.00 135 GLY A N 1
ATOM 1040 C CA . GLY A 1 135 ? 30.846 2.047 -21.087 1.00 96.00 135 GLY A CA 1
ATOM 1041 C C . GLY A 1 135 ? 31.440 1.707 -22.447 1.00 96.00 135 GLY A C 1
ATOM 1042 O O . GLY A 1 135 ? 32.446 2.267 -22.878 1.00 96.00 135 GLY A O 1
ATOM 1043 N N . TYR A 1 136 ? 30.790 0.778 -23.139 1.00 96.31 136 TYR A N 1
ATOM 1044 C CA . TYR A 1 136 ? 31.213 0.298 -24.449 1.00 96.31 136 TYR A CA 1
ATOM 1045 C C . TYR A 1 136 ? 30.553 1.141 -25.541 1.00 96.31 136 TYR A C 1
ATOM 1047 O O . TYR A 1 136 ? 29.348 1.020 -25.780 1.00 96.31 136 TYR A O 1
ATOM 1055 N N . GLN A 1 137 ? 31.326 2.020 -26.185 1.00 95.44 137 GLN A N 1
ATOM 1056 C CA . GLN A 1 137 ? 30.839 2.842 -27.296 1.00 95.44 137 GLN A CA 1
ATOM 1057 C C . GLN A 1 137 ? 30.397 1.958 -28.467 1.00 95.44 137 GLN A C 1
ATOM 1059 O O . GLN A 1 137 ? 31.117 1.049 -28.880 1.00 95.44 137 GLN A O 1
ATOM 1064 N N . ARG A 1 138 ? 29.207 2.221 -29.019 1.00 93.69 138 ARG A N 1
ATOM 1065 C CA . ARG A 1 138 ? 28.651 1.452 -30.140 1.00 93.69 138 ARG A CA 1
ATOM 1066 C C . ARG A 1 138 ? 28.634 2.298 -31.405 1.00 93.69 138 ARG A C 1
ATOM 1068 O O . ARG A 1 138 ? 28.202 3.448 -31.399 1.00 93.69 138 ARG A O 1
ATOM 1075 N N . SER A 1 139 ? 29.043 1.692 -32.514 1.00 94.50 139 SER A N 1
ATOM 1076 C CA . SER A 1 139 ? 28.994 2.312 -33.840 1.00 94.50 139 SER A CA 1
ATOM 1077 C C . SER A 1 139 ? 27.563 2.652 -34.281 1.00 94.50 139 SER A C 1
ATOM 1079 O O . SER A 1 139 ? 26.591 2.014 -33.851 1.00 94.50 139 SER A O 1
ATOM 1081 N N . GLY A 1 140 ? 27.445 3.642 -35.173 1.00 93.25 140 GLY A N 1
ATOM 1082 C CA . GLY A 1 140 ? 26.183 4.028 -35.814 1.00 93.25 140 GLY A CA 1
ATOM 1083 C C . GLY A 1 140 ? 25.213 4.789 -34.908 1.00 93.25 140 GLY A C 1
ATOM 1084 O O . GLY A 1 140 ? 24.008 4.648 -35.065 1.00 93.25 140 GLY A O 1
ATOM 1085 N N . GLY A 1 141 ? 25.711 5.530 -33.912 1.00 91.19 141 GLY A N 1
ATOM 1086 C CA . GLY A 1 141 ? 24.859 6.337 -33.028 1.00 91.19 141 GLY A CA 1
ATOM 1087 C C . GLY A 1 141 ? 23.998 5.526 -32.053 1.00 91.19 141 GLY A C 1
ATOM 1088 O O . GLY A 1 141 ? 23.121 6.079 -31.400 1.00 91.19 141 GLY A O 1
ATOM 1089 N N . ARG A 1 142 ? 24.259 4.221 -31.894 1.00 92.50 142 ARG A N 1
ATOM 1090 C CA . ARG A 1 142 ? 23.497 3.310 -31.012 1.00 92.50 142 ARG A CA 1
ATOM 1091 C C . ARG A 1 142 ? 23.776 3.498 -29.511 1.00 92.50 142 ARG A C 1
ATOM 1093 O O . ARG A 1 142 ? 23.431 2.627 -28.710 1.00 92.50 142 ARG A O 1
ATOM 1100 N N . GLY A 1 143 ? 24.424 4.597 -29.136 1.00 94.31 143 GLY A N 1
ATOM 1101 C CA . GLY A 1 143 ? 24.762 4.942 -27.758 1.00 94.31 143 GLY A CA 1
ATOM 1102 C C . GLY A 1 143 ? 25.897 4.109 -27.154 1.00 94.31 143 GLY A C 1
ATOM 1103 O O . GLY A 1 143 ? 26.757 3.572 -27.854 1.00 94.31 143 GLY A O 1
ATOM 1104 N N . VAL A 1 144 ? 25.901 4.029 -25.822 1.00 96.25 144 VAL A N 1
ATOM 1105 C CA . VAL A 1 144 ? 26.941 3.376 -25.014 1.00 96.25 144 VAL A CA 1
ATOM 1106 C C . VAL A 1 144 ? 26.310 2.235 -24.212 1.00 96.25 144 VAL A C 1
ATOM 1108 O O . VAL A 1 144 ? 25.330 2.445 -23.503 1.00 96.25 144 VAL A O 1
ATOM 1111 N N . GLY A 1 145 ? 26.846 1.019 -24.342 1.00 94.50 145 GLY A N 1
ATOM 1112 C CA . GLY A 1 145 ? 26.381 -0.160 -23.605 1.00 94.50 145 GLY A CA 1
ATOM 1113 C C . GLY A 1 145 ? 27.056 -0.313 -22.239 1.00 94.50 145 GLY A C 1
ATOM 1114 O O . GLY A 1 145 ? 28.197 0.103 -22.053 1.00 94.50 145 GLY A O 1
ATOM 1115 N N . THR A 1 146 ? 26.375 -0.959 -21.291 1.00 96.44 146 THR A N 1
ATOM 1116 C CA . THR A 1 146 ? 26.904 -1.264 -19.943 1.00 96.44 146 THR A CA 1
ATOM 1117 C C . THR A 1 146 ? 27.569 -2.638 -19.845 1.00 96.44 146 THR A C 1
ATOM 1119 O O . THR A 1 146 ? 28.195 -2.951 -18.837 1.00 96.44 146 THR A O 1
ATOM 1122 N N . ARG A 1 147 ? 27.438 -3.474 -20.881 1.00 92.75 147 ARG A N 1
ATOM 1123 C CA . ARG A 1 147 ? 28.042 -4.809 -20.972 1.00 92.75 147 ARG A CA 1
ATOM 1124 C C . ARG A 1 147 ? 28.580 -5.038 -22.381 1.00 92.75 147 ARG A C 1
ATOM 1126 O O . ARG A 1 147 ? 27.949 -4.613 -23.349 1.00 92.75 147 ARG A O 1
ATOM 1133 N N . ASN A 1 148 ? 29.709 -5.732 -22.486 1.00 92.19 148 ASN A N 1
ATOM 1134 C CA . ASN A 1 148 ? 30.252 -6.213 -23.753 1.00 92.19 148 ASN A CA 1
ATOM 1135 C C . ASN A 1 148 ? 29.981 -7.710 -23.864 1.00 92.19 148 ASN A C 1
ATOM 1137 O O . ASN A 1 148 ? 30.664 -8.516 -23.240 1.00 92.19 148 ASN A O 1
ATOM 1141 N N . MET A 1 149 ? 28.923 -8.057 -24.587 1.00 89.69 149 MET A N 1
ATOM 1142 C CA . MET A 1 149 ? 28.432 -9.425 -24.703 1.00 89.69 149 MET A CA 1
ATOM 1143 C C . MET A 1 149 ? 28.465 -9.865 -26.157 1.00 89.69 149 MET A C 1
ATOM 1145 O O . MET A 1 149 ? 28.061 -9.117 -27.049 1.00 89.69 149 MET A O 1
ATOM 1149 N N . ILE A 1 150 ? 28.880 -11.108 -26.369 1.00 89.06 150 ILE A N 1
ATOM 1150 C CA . ILE A 1 150 ? 28.634 -11.824 -27.615 1.00 89.06 150 ILE A CA 1
ATOM 1151 C C . ILE A 1 150 ? 27.294 -12.537 -27.442 1.00 89.06 150 ILE A C 1
ATOM 1153 O O . ILE A 1 150 ? 27.117 -13.302 -26.496 1.00 89.06 150 ILE A O 1
ATOM 1157 N N . VAL A 1 151 ? 26.341 -12.257 -28.329 1.00 90.25 151 VAL A N 1
ATOM 1158 C CA . VAL A 1 151 ? 25.031 -12.917 -28.337 1.00 90.25 151 VAL A CA 1
ATOM 1159 C C . VAL A 1 151 ? 25.025 -13.947 -29.455 1.00 90.25 151 VAL A C 1
ATOM 1161 O O . VAL A 1 151 ? 25.209 -13.594 -30.619 1.00 90.25 151 VAL A O 1
ATOM 1164 N N . LEU A 1 152 ? 24.787 -15.208 -29.102 1.00 91.56 152 LEU A N 1
ATOM 1165 C CA . LEU A 1 152 ? 24.497 -16.270 -30.058 1.00 91.56 152 LEU A CA 1
ATOM 1166 C C . LEU A 1 152 ? 22.975 -16.419 -30.140 1.00 91.56 152 LEU A C 1
ATOM 1168 O O . LEU A 1 152 ? 22.325 -16.696 -29.135 1.00 91.56 152 LEU A O 1
ATOM 1172 N N . LEU A 1 153 ? 22.400 -16.185 -31.320 1.00 92.88 153 LEU A N 1
ATOM 1173 C CA . LEU A 1 153 ? 20.953 -16.202 -31.530 1.00 92.88 153 LEU A CA 1
ATOM 1174 C C . LEU A 1 153 ? 20.586 -17.210 -32.618 1.00 92.88 153 LEU A C 1
ATOM 1176 O O . LEU A 1 153 ? 21.059 -17.113 -33.750 1.00 92.88 153 LEU A O 1
ATOM 1180 N N . GLY A 1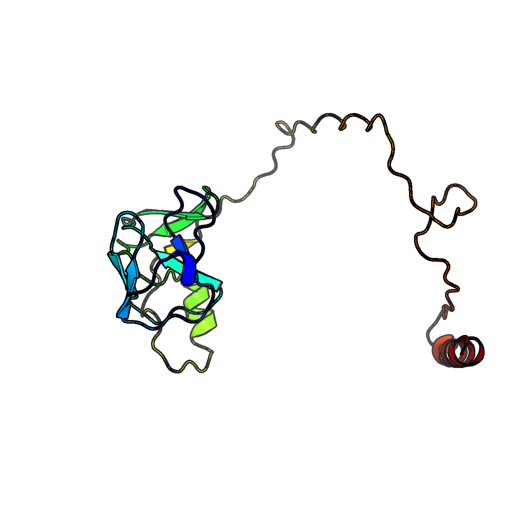 154 ? 19.694 -18.143 -32.288 1.00 92.62 154 GLY A N 1
ATOM 1181 C CA . GLY A 1 154 ? 19.050 -18.999 -33.278 1.00 92.62 154 GLY A CA 1
ATOM 1182 C C . GLY A 1 154 ? 17.955 -18.219 -33.995 1.00 92.62 154 GLY A C 1
ATOM 1183 O O . GLY A 1 154 ? 17.004 -17.771 -33.363 1.00 92.62 154 GLY A O 1
ATOM 1184 N N . VAL A 1 155 ? 18.071 -18.052 -35.312 1.00 92.62 155 VAL A N 1
ATOM 1185 C CA . VAL A 1 155 ? 17.084 -17.300 -36.114 1.00 92.62 155 VAL A CA 1
ATOM 1186 C C . VAL A 1 155 ? 15.774 -18.065 -36.345 1.00 92.62 155 VAL A C 1
ATOM 1188 O O . VAL A 1 155 ? 14.813 -17.504 -36.863 1.00 92.62 155 VAL A O 1
ATOM 1191 N N . ASN A 1 156 ? 15.726 -19.349 -35.978 1.00 92.69 156 ASN A N 1
ATOM 1192 C CA . ASN A 1 156 ? 14.534 -20.194 -35.997 1.00 92.69 156 ASN A CA 1
ATOM 1193 C C . ASN A 1 156 ? 14.685 -21.374 -35.016 1.00 92.69 156 ASN A C 1
ATOM 1195 O O . ASN A 1 156 ? 15.761 -21.601 -34.457 1.00 92.69 156 ASN A O 1
ATOM 1199 N N . ALA A 1 157 ? 13.609 -22.148 -34.845 1.00 90.06 157 ALA A N 1
ATOM 1200 C CA . ALA A 1 157 ? 13.560 -23.275 -33.912 1.00 90.06 157 ALA A CA 1
ATOM 1201 C C . ALA A 1 157 ? 14.573 -24.395 -34.228 1.00 90.06 157 ALA A C 1
ATOM 1203 O O . ALA A 1 157 ? 15.081 -25.033 -33.310 1.00 90.06 157 ALA A O 1
ATOM 1204 N N . LEU A 1 158 ? 14.913 -24.613 -35.504 1.00 92.00 158 LEU A N 1
ATOM 1205 C CA . LEU A 1 158 ? 15.854 -25.663 -35.917 1.00 92.00 158 LEU A CA 1
ATOM 1206 C C . LEU A 1 158 ? 17.302 -25.332 -35.524 1.00 92.00 158 LEU A C 1
ATOM 1208 O O . LEU A 1 158 ? 18.098 -26.233 -35.279 1.00 92.00 158 LEU A O 1
ATOM 1212 N N . ALA A 1 159 ? 17.643 -24.044 -35.423 1.00 93.31 159 ALA A N 1
ATOM 1213 C CA . ALA A 1 159 ? 18.983 -23.588 -35.057 1.00 93.31 159 ALA A CA 1
ATOM 1214 C C . ALA A 1 159 ? 19.268 -23.644 -33.542 1.00 93.31 159 ALA A C 1
ATOM 1216 O O . ALA A 1 159 ? 20.416 -23.467 -33.136 1.00 93.31 159 ALA A O 1
ATOM 1217 N N . GLY A 1 160 ? 18.255 -23.892 -32.701 1.00 91.06 160 GLY A N 1
ATOM 1218 C CA . GLY A 1 160 ? 18.384 -23.820 -31.241 1.00 91.06 160 GLY A CA 1
ATOM 1219 C C . GLY A 1 160 ? 19.432 -24.780 -30.671 1.00 91.06 160 GLY A C 1
ATOM 1220 O O . GLY A 1 160 ? 20.319 -24.355 -29.932 1.00 91.06 160 GLY A O 1
ATOM 1221 N N . GLY A 1 161 ? 19.381 -26.056 -31.072 1.00 93.06 161 GLY A N 1
ATOM 1222 C CA . GLY A 1 161 ? 20.325 -27.072 -30.591 1.00 93.06 161 GLY A CA 1
ATOM 1223 C C . GLY A 1 161 ? 21.777 -26.770 -30.973 1.00 93.06 161 GLY A C 1
ATOM 1224 O O . GLY A 1 161 ? 22.680 -26.923 -30.152 1.00 93.06 161 GLY A O 1
ATOM 1225 N N . PHE A 1 162 ? 22.000 -26.268 -32.190 1.00 93.75 162 PHE A N 1
ATOM 1226 C CA . PHE A 1 162 ? 23.328 -25.859 -32.647 1.00 93.75 162 PHE A CA 1
ATOM 1227 C C . PHE A 1 162 ? 23.862 -24.658 -31.857 1.00 93.75 162 PHE A C 1
ATOM 1229 O O . PHE A 1 162 ? 25.002 -24.678 -31.401 1.00 93.75 162 PHE A O 1
ATOM 1236 N N . VAL A 1 163 ? 23.034 -23.628 -31.647 1.00 94.50 163 VAL A N 1
ATOM 1237 C CA . VAL A 1 163 ? 23.426 -22.427 -30.892 1.00 94.50 163 VAL A CA 1
ATOM 1238 C C . VAL A 1 163 ? 23.824 -22.770 -29.459 1.00 94.50 163 VAL A C 1
ATOM 1240 O O . VAL A 1 163 ? 24.812 -22.234 -28.966 1.00 94.50 163 VAL A O 1
ATOM 1243 N N . GLN A 1 164 ? 23.119 -23.701 -28.815 1.00 91.19 164 GLN A N 1
ATOM 1244 C CA . GLN A 1 164 ? 23.443 -24.121 -27.454 1.00 91.19 164 GLN A CA 1
ATOM 1245 C C . GLN A 1 164 ? 24.757 -24.912 -27.371 1.00 91.19 164 GLN A C 1
ATOM 1247 O O . GLN A 1 164 ? 25.552 -24.705 -26.455 1.00 91.19 164 GLN A O 1
ATOM 1252 N N . GLN A 1 165 ? 25.026 -25.786 -28.346 1.00 93.81 165 GLN A N 1
ATOM 1253 C CA . GLN A 1 165 ? 26.324 -26.463 -28.437 1.00 93.81 165 GLN A CA 1
ATOM 1254 C C . GLN A 1 165 ? 27.460 -25.464 -28.679 1.00 93.81 165 GLN A C 1
ATOM 1256 O O . GLN A 1 165 ? 28.506 -25.562 -28.038 1.00 93.81 165 GLN A O 1
ATOM 1261 N N . LEU A 1 166 ? 27.242 -24.482 -29.559 1.00 92.75 166 LEU A N 1
ATOM 1262 C CA . LEU A 1 166 ? 28.221 -23.437 -29.840 1.00 92.75 166 LEU A CA 1
ATOM 1263 C C . LEU A 1 166 ? 28.501 -22.591 -28.596 1.00 92.75 166 LEU A C 1
ATOM 1265 O O . LEU A 1 166 ? 29.664 -22.372 -28.281 1.00 92.75 166 LEU A O 1
ATOM 1269 N N . GLU A 1 167 ? 27.464 -22.170 -27.867 1.00 92.44 167 GLU A N 1
ATOM 1270 C CA . GLU A 1 167 ? 27.612 -21.448 -26.599 1.00 92.44 167 GLU A CA 1
ATOM 1271 C C . GLU A 1 167 ? 28.490 -22.227 -25.619 1.00 92.44 167 GLU A C 1
ATOM 1273 O O . GLU A 1 167 ? 29.434 -21.663 -25.078 1.00 92.44 167 GLU A O 1
ATOM 1278 N N . ASN A 1 168 ? 28.235 -23.524 -25.429 1.00 90.75 168 ASN A N 1
ATOM 1279 C CA . ASN A 1 168 ? 29.039 -24.364 -24.539 1.00 90.75 168 ASN A CA 1
ATOM 1280 C C . ASN A 1 168 ? 30.503 -24.475 -24.986 1.00 90.75 168 ASN A C 1
ATOM 1282 O O . ASN A 1 168 ? 31.386 -24.543 -24.138 1.00 90.75 168 ASN A O 1
ATOM 1286 N N . ALA A 1 169 ? 30.763 -24.478 -26.295 1.00 90.06 169 ALA A N 1
ATOM 1287 C CA . ALA A 1 169 ? 32.115 -24.562 -26.837 1.00 90.06 169 ALA A CA 1
ATOM 1288 C C . ALA A 1 169 ? 32.903 -23.245 -26.722 1.00 90.06 169 ALA A C 1
ATOM 1290 O O . ALA A 1 169 ? 34.126 -23.282 -26.619 1.00 90.06 169 ALA A O 1
ATOM 1291 N N . VAL A 1 170 ? 32.226 -22.090 -26.764 1.00 87.50 170 VAL A N 1
ATOM 1292 C CA . VAL A 1 170 ? 32.875 -20.762 -26.740 1.00 87.50 170 VAL A CA 1
ATOM 1293 C C . VAL A 1 170 ? 32.732 -20.027 -25.410 1.00 87.50 170 VAL A C 1
ATOM 1295 O O . VAL A 1 170 ? 33.287 -18.937 -25.260 1.00 87.50 170 VAL A O 1
ATOM 1298 N N . ARG A 1 171 ? 31.987 -20.589 -24.449 1.00 82.25 171 ARG A N 1
ATOM 1299 C CA . ARG A 1 171 ? 31.922 -20.065 -23.084 1.00 82.25 171 ARG A CA 1
ATOM 1300 C C . ARG A 1 171 ? 33.347 -20.106 -22.520 1.00 82.25 171 ARG A C 1
ATOM 1302 O O . ARG A 1 171 ? 33.927 -21.189 -22.457 1.00 82.25 171 ARG A O 1
ATOM 1309 N N . PRO A 1 172 ? 33.941 -18.960 -22.154 1.00 70.81 172 PRO A N 1
ATOM 1310 C CA . PRO A 1 172 ? 35.247 -18.980 -21.514 1.00 70.81 172 PRO A CA 1
ATOM 1311 C C . PRO A 1 172 ? 35.124 -19.752 -20.190 1.00 70.81 172 PRO A C 1
ATOM 1313 O O . PRO A 1 172 ? 34.097 -19.616 -19.520 1.00 70.81 172 PRO A O 1
ATOM 1316 N N . LEU A 1 173 ? 36.126 -20.589 -19.876 1.00 50.41 173 LEU A N 1
ATOM 1317 C CA . LEU A 1 173 ? 36.279 -21.253 -18.570 1.00 50.41 173 LEU A CA 1
ATOM 1318 C C . LEU A 1 173 ? 36.051 -20.272 -17.411 1.00 50.41 173 LEU A C 1
ATOM 1320 O O . LEU A 1 173 ? 36.532 -19.119 -17.522 1.00 50.41 173 LEU A O 1
#

Foldseek 3Di:
DEECVVFWDQQDPPAQKTAGQAWDAFQDWYDYPVDIDTAHWTEHHRFIFGQAKAAAQGFHDHPNDGQWGFNGIHHGNYGQDDPVRCVVPVPDDDPIDDPPHHGIDGDDPDDDDDPVPDDDDPPDDDDPDDDDDDFCQDPDPPGTHPDDDDDQDDPDPVCVVVSVVVCVVPVDD

Secondary structure (DSSP, 8-state):
-EEHHHHEE-SSTT-SEEEESS-B-TT-EEE-SS-EEE-SS-B-TT-EEESS-B-TTPEEEETTEEEEEESS-B-TT-EE--HHHHHHHHTS--SSPPPSS--EEE--------TTT--PPPPPPPPSS------EE-STT--EES---PPP--SSGGGHHHHHHHHHHHS--

Radius of gyration: 26.86 Å; chains: 1; bounding box: 56×49×62 Å

Sequence (173 aa):
MMNLEQIGRVPTTGDNCAIATRILTAGTAVQTPTTTFNLSHNILEGHRFAIEPIAAGEPLLSWGMPFGRALRDIAPGEYICNERVLNALSGRALDFELPAAPNFEDDLAVYQFDRQTFKPAPPLPQRPDPRTFMGYQRSGGRGVGTRNMIVLLGVNALAGGFVQQLENAVRPL